Protein AF-A0A3N5Z6E7-F1 (afdb_monomer)

Nearest PDB structures (foldseek):
  6tep-assembly4_B  TM=9.388E-01  e=7.771E-04  Bifidobacterium longum subsp. infantis ATCC 15697 = JCM 1222 = DSM 20088
  6ter-assembly3_C  TM=9.336E-01  e=2.051E-03  Bifidobacterium longum subsp. infantis ATCC 15697 = JCM 1222 = DSM 20088
  6q90-assembly4_D  TM=8.477E-01  e=2.107E-02  Homo sapiens

Solvent-accessible surface area (backbone atoms only — not comparable to full-atom values): 7210 Å² total; per-residue (Å²): 134,84,77,73,85,65,78,49,61,38,80,78,68,77,44,75,60,78,43,75,51,73,46,65,41,69,48,68,80,46,42,83,90,22,59,90,71,76,42,72,65,46,70,45,77,43,93,56,64,54,75,49,74,41,62,91,68,98,62,64,61,44,78,48,72,44,94,89,53,73,90,62,75,46,75,49,47,70,93,63,83,72,93,63,69,83,72,46,58,68,79,49,43,54,62,45,52,57,49,52,49,54,58,56,61,65,68,74,77,124

Structure (mmCIF, N/CA/C/O backbone):
data_AF-A0A3N5Z6E7-F1
#
_entry.id   AF-A0A3N5Z6E7-F1
#
loop_
_atom_site.group_PDB
_atom_site.id
_atom_site.type_symbol
_atom_site.label_atom_id
_atom_site.label_alt_id
_atom_site.label_comp_id
_atom_site.label_asym_id
_atom_site.label_entity_id
_atom_site.label_seq_id
_atom_site.pdbx_PDB_ins_code
_atom_site.Cartn_x
_atom_site.Cartn_y
_atom_site.Cartn_z
_atom_site.occupancy
_atom_site.B_iso_or_equiv
_atom_site.auth_seq_id
_atom_site.auth_comp_id
_atom_site.auth_asym_id
_atom_site.auth_atom_id
_atom_site.pdbx_PDB_model_num
ATOM 1 N N . MET A 1 1 ? 9.827 19.440 8.898 1.00 33.69 1 MET A N 1
ATOM 2 C CA . MET A 1 1 ? 9.176 18.646 7.833 1.00 33.69 1 MET A CA 1
ATOM 3 C C . MET A 1 1 ? 10.242 18.132 6.874 1.00 33.69 1 MET A C 1
ATOM 5 O O . MET A 1 1 ? 10.633 18.848 5.963 1.00 33.69 1 MET A O 1
ATOM 9 N N . ALA A 1 2 ? 10.787 16.939 7.124 1.00 31.48 2 ALA A N 1
ATOM 10 C CA . ALA A 1 2 ? 11.827 16.368 6.272 1.00 31.48 2 ALA A CA 1
ATOM 11 C C . ALA A 1 2 ? 11.191 15.836 4.980 1.00 31.48 2 ALA A C 1
ATOM 13 O O . ALA A 1 2 ? 10.562 14.780 4.980 1.00 31.48 2 ALA A O 1
ATOM 14 N N . ARG A 1 3 ? 11.331 16.586 3.882 1.00 37.78 3 ARG A N 1
ATOM 15 C CA . ARG A 1 3 ? 11.089 16.081 2.526 1.00 37.78 3 ARG A CA 1
ATOM 16 C C . ARG A 1 3 ? 12.106 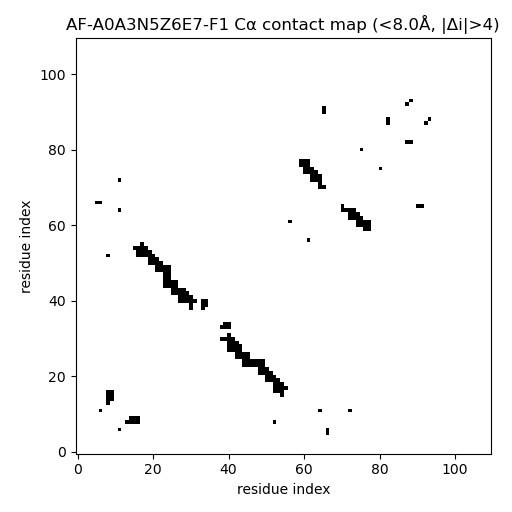14.968 2.265 1.00 37.78 3 ARG A C 1
ATOM 18 O O . ARG A 1 3 ? 13.235 15.248 1.876 1.00 37.78 3 ARG A O 1
ATOM 25 N N . HIS A 1 4 ? 11.730 13.711 2.497 1.00 45.41 4 HIS A N 1
ATOM 26 C CA . HIS A 1 4 ? 12.413 12.610 1.823 1.00 45.41 4 HIS A CA 1
ATOM 27 C C . HIS A 1 4 ? 12.263 12.877 0.325 1.00 45.41 4 HIS A C 1
ATOM 29 O O . HIS A 1 4 ? 11.141 13.045 -0.152 1.00 45.41 4 HIS A O 1
ATOM 35 N N . MET A 1 5 ? 13.376 12.990 -0.402 1.00 42.75 5 MET A N 1
ATOM 36 C CA . MET A 1 5 ? 13.370 13.025 -1.864 1.00 42.75 5 MET A CA 1
ATOM 37 C C . MET A 1 5 ? 12.848 11.672 -2.358 1.00 42.75 5 MET A C 1
ATOM 39 O O . MET A 1 5 ? 13.623 10.764 -2.656 1.00 42.75 5 MET A O 1
ATOM 43 N N . SER A 1 6 ? 11.525 11.506 -2.377 1.00 56.03 6 SER A N 1
ATOM 44 C CA . SER A 1 6 ? 10.867 10.356 -2.975 1.00 56.03 6 SER A CA 1
ATOM 45 C C . SER A 1 6 ? 11.233 10.364 -4.451 1.00 56.03 6 SER A C 1
ATOM 47 O O . SER A 1 6 ? 10.776 11.230 -5.197 1.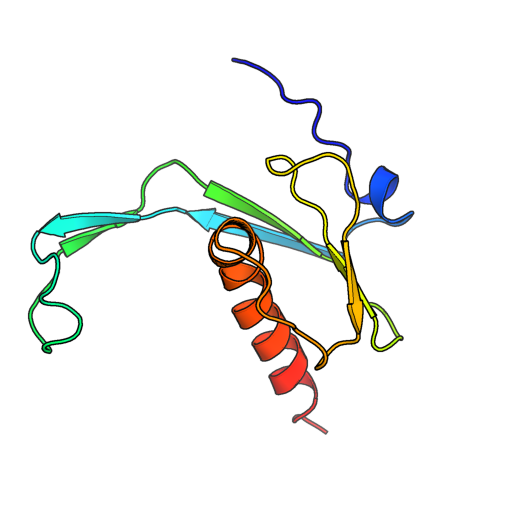00 56.03 6 SER A O 1
ATOM 49 N N . ARG A 1 7 ? 12.104 9.440 -4.868 1.00 69.50 7 ARG A N 1
ATOM 50 C CA . ARG A 1 7 ? 12.326 9.186 -6.293 1.00 69.50 7 ARG A CA 1
ATOM 51 C C . ARG A 1 7 ? 10.965 8.872 -6.899 1.00 69.50 7 ARG A C 1
ATOM 53 O O . ARG A 1 7 ? 10.260 8.004 -6.386 1.00 69.50 7 ARG A O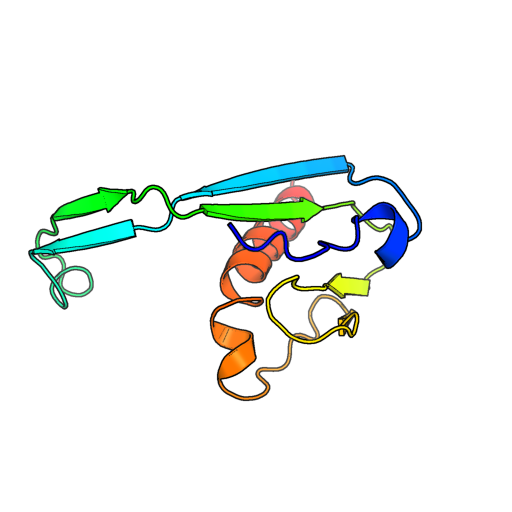 1
ATOM 60 N N . SER A 1 8 ? 10.591 9.616 -7.927 1.00 84.75 8 SER A N 1
ATOM 61 C CA . SER A 1 8 ? 9.310 9.441 -8.592 1.00 84.75 8 SER A CA 1
ATOM 62 C C . SER A 1 8 ? 9.263 8.085 -9.303 1.00 84.75 8 SER A C 1
ATOM 64 O O . SER A 1 8 ? 10.298 7.518 -9.676 1.00 84.75 8 SER A O 1
ATOM 66 N N . PHE A 1 9 ? 8.064 7.522 -9.456 1.00 89.88 9 PHE A N 1
ATOM 67 C CA . PHE A 1 9 ? 7.870 6.215 -10.085 1.00 89.88 9 PHE A CA 1
ATOM 68 C C . PHE A 1 9 ? 8.470 6.141 -11.497 1.00 89.88 9 PHE A C 1
ATOM 70 O O . PHE A 1 9 ? 9.079 5.131 -11.853 1.00 89.88 9 PHE A O 1
ATOM 77 N N . ASP A 1 10 ? 8.389 7.220 -12.27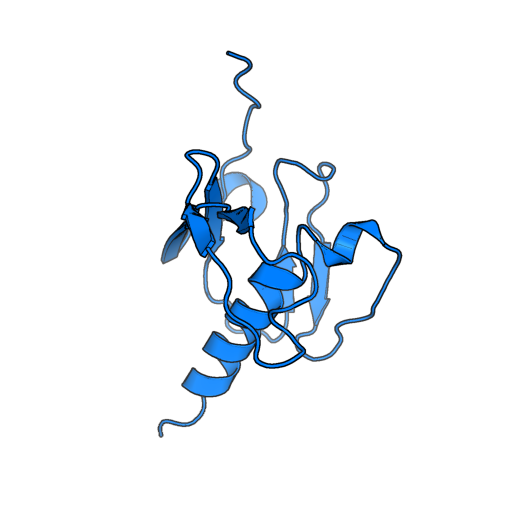8 1.00 90.62 10 ASP A N 1
ATOM 78 C CA . ASP A 1 10 ? 9.002 7.312 -13.605 1.00 90.62 10 ASP A CA 1
ATOM 79 C C . ASP A 1 10 ? 10.529 7.176 -13.557 1.00 90.62 10 ASP A C 1
ATOM 81 O O . ASP A 1 10 ? 11.092 6.434 -14.360 1.00 90.62 10 ASP A O 1
ATOM 85 N N . HIS A 1 11 ? 11.199 7.763 -12.564 1.00 89.56 11 HIS A N 1
ATOM 86 C CA . HIS A 1 11 ? 12.647 7.637 -12.405 1.00 89.56 11 HIS A CA 1
ATOM 87 C C . HIS A 1 11 ? 13.073 6.205 -12.033 1.00 89.56 11 HIS A C 1
ATOM 89 O O . HIS A 1 11 ? 14.165 5.757 -12.377 1.00 89.56 11 HIS A O 1
ATOM 95 N N . LEU A 1 12 ? 12.234 5.465 -11.303 1.00 89.81 12 LEU A N 1
ATOM 96 C CA . LEU A 1 12 ? 12.538 4.093 -10.874 1.00 89.81 12 LEU A CA 1
ATOM 97 C C . LEU A 1 12 ? 12.177 3.037 -11.931 1.00 89.81 12 LEU A C 1
ATOM 99 O O . LEU A 1 12 ? 12.851 2.007 -12.050 1.00 89.81 12 LEU A O 1
ATOM 103 N N . PHE A 1 13 ? 11.106 3.271 -12.691 1.00 91.38 13 PHE A N 1
ATOM 104 C CA . PHE A 1 13 ? 10.505 2.264 -13.569 1.00 91.38 13 PHE A CA 1
ATOM 105 C C . PHE A 1 13 ? 10.456 2.661 -15.048 1.00 91.38 13 PHE A C 1
ATOM 107 O O . PHE A 1 13 ? 10.047 1.834 -15.865 1.00 91.38 13 PHE A O 1
ATOM 114 N N . GLY A 1 14 ? 10.906 3.867 -15.402 1.00 92.50 14 GLY A N 1
ATOM 115 C CA . GLY A 1 14 ? 11.030 4.353 -16.780 1.00 92.50 14 GLY A CA 1
ATOM 116 C C . GLY A 1 14 ? 9.701 4.676 -17.465 1.00 92.50 14 GLY A C 1
ATOM 117 O O . GLY A 1 14 ? 9.649 4.752 -18.688 1.00 92.50 14 GLY A O 1
ATOM 118 N N . ARG A 1 15 ? 8.607 4.798 -16.706 1.00 91.81 15 ARG A N 1
ATOM 119 C CA . ARG A 1 15 ? 7.256 5.088 -17.215 1.00 91.81 15 ARG A CA 1
ATOM 120 C C . ARG A 1 15 ? 6.377 5.669 -16.116 1.00 91.81 15 ARG A C 1
ATOM 122 O O . ARG A 1 15 ? 6.640 5.409 -14.949 1.00 91.81 15 ARG A O 1
ATOM 129 N N . ALA A 1 16 ? 5.308 6.371 -16.479 1.00 92.94 16 ALA A N 1
ATOM 130 C CA . ALA A 1 16 ? 4.325 6.863 -15.515 1.00 92.94 16 ALA A CA 1
ATOM 131 C C . ALA A 1 16 ? 3.518 5.713 -14.866 1.00 92.94 16 ALA A C 1
ATOM 133 O O . ALA A 1 16 ? 3.308 4.670 -15.502 1.00 92.94 16 ALA A O 1
ATOM 134 N N . PRO A 1 17 ? 3.042 5.880 -13.618 1.00 94.25 17 PRO A N 1
ATOM 135 C CA . PRO A 1 17 ? 2.097 4.946 -13.023 1.00 94.25 17 PRO A CA 1
ATOM 136 C C . PRO A 1 17 ? 0.736 5.039 -13.729 1.00 94.25 17 PRO A C 1
ATOM 138 O O . PRO A 1 17 ? 0.305 6.116 -14.130 1.00 94.25 17 PRO A O 1
ATOM 141 N N . SER A 1 18 ? 0.038 3.911 -13.865 1.00 95.88 18 SER A N 1
ATOM 142 C CA . SER A 1 18 ? -1.346 3.877 -14.362 1.00 95.88 18 SER A CA 1
ATOM 143 C C . SER A 1 18 ? -2.378 4.006 -13.240 1.00 95.88 18 SER A C 1
ATOM 145 O O . SER A 1 18 ? -3.540 4.295 -13.505 1.00 95.88 18 SER A O 1
ATOM 147 N N . VAL A 1 19 ? -1.980 3.728 -11.995 1.00 93.81 19 VAL A N 1
ATOM 148 C CA . VAL A 1 19 ? -2.834 3.812 -10.807 1.00 93.81 19 VAL A CA 1
ATOM 149 C C . VAL A 1 19 ? -2.030 4.399 -9.655 1.00 93.81 19 VAL A C 1
ATOM 151 O O . VAL A 1 19 ? -0.940 3.915 -9.352 1.00 93.81 19 VAL A O 1
ATOM 154 N N . THR A 1 20 ? -2.618 5.375 -8.969 1.00 93.06 20 THR A N 1
ATOM 155 C CA . THR A 1 20 ? -2.142 5.871 -7.676 1.00 93.06 20 THR A CA 1
ATOM 156 C C . THR A 1 20 ? -3.236 5.643 -6.646 1.00 93.06 20 THR A C 1
ATOM 158 O O . THR A 1 20 ? -4.390 6.007 -6.866 1.00 93.06 20 THR A O 1
ATOM 161 N N . ALA A 1 21 ? -2.890 5.024 -5.522 1.00 91.50 21 ALA A N 1
ATOM 162 C CA . ALA A 1 21 ? -3.829 4.733 -4.447 1.00 91.50 21 ALA A CA 1
ATOM 163 C C . ALA A 1 21 ? -3.217 5.060 -3.083 1.00 91.50 21 ALA A C 1
ATOM 165 O O . ALA A 1 21 ? -1.997 5.101 -2.914 1.00 91.50 21 ALA A O 1
ATOM 166 N N . SER A 1 22 ? -4.073 5.286 -2.087 1.00 92.44 22 SER A N 1
ATOM 167 C CA . SER A 1 22 ? -3.635 5.457 -0.705 1.00 92.44 22 SER A CA 1
ATOM 168 C C . SER A 1 22 ? -4.602 4.810 0.274 1.00 92.44 22 SER A C 1
ATOM 170 O O . SER A 1 22 ? -5.816 4.853 0.076 1.00 92.44 22 SER A O 1
ATOM 172 N N . ALA A 1 23 ? -4.064 4.262 1.358 1.00 91.69 23 ALA A N 1
ATOM 173 C CA . ALA A 1 23 ? -4.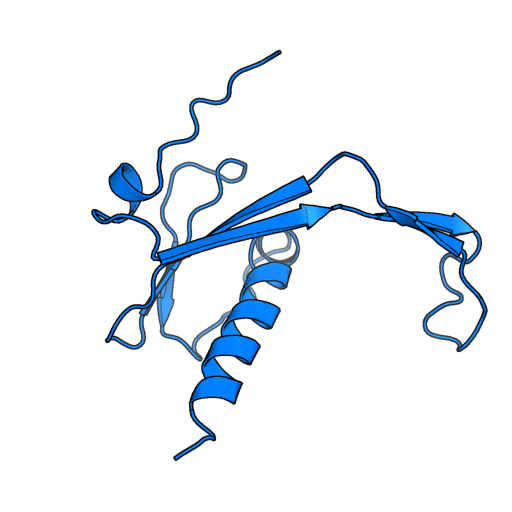841 3.712 2.461 1.00 91.69 23 ALA A CA 1
ATOM 174 C C . ALA A 1 23 ? -4.375 4.334 3.787 1.00 91.69 23 ALA A C 1
ATOM 176 O O . ALA A 1 23 ? -3.162 4.470 3.990 1.00 91.69 23 ALA A O 1
ATOM 177 N N . PRO A 1 24 ? -5.295 4.737 4.684 1.00 92.69 24 PRO A N 1
ATOM 178 C CA . PRO A 1 24 ? -4.917 5.165 6.022 1.00 92.69 24 PRO A CA 1
ATOM 179 C C . PRO A 1 24 ? -4.428 3.968 6.842 1.00 92.69 24 PRO A C 1
ATOM 181 O O . PRO A 1 24 ? -4.896 2.840 6.670 1.00 92.69 24 PRO A O 1
ATOM 184 N N . GLY A 1 25 ? -3.513 4.226 7.770 1.00 90.94 25 GLY A N 1
ATOM 185 C CA . GLY A 1 25 ? -3.281 3.318 8.883 1.00 90.94 25 GLY A CA 1
ATOM 186 C C . GLY A 1 25 ? -4.510 3.259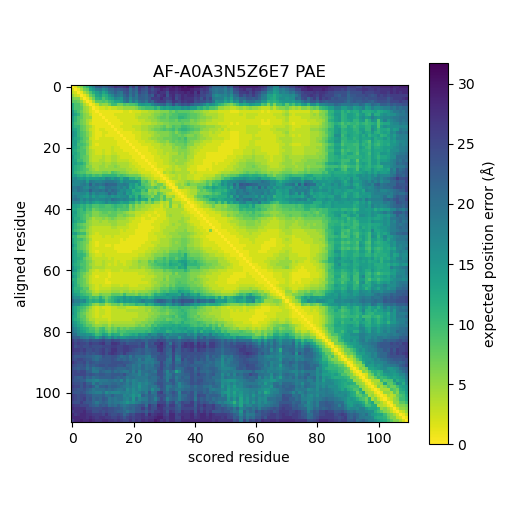 9.793 1.00 90.94 25 GLY A C 1
ATOM 187 O O . GLY A 1 25 ? -5.423 4.085 9.703 1.00 90.94 25 GLY A O 1
ATOM 188 N N . ARG A 1 26 ? -4.508 2.312 10.725 1.00 94.12 26 ARG A N 1
ATOM 189 C CA . ARG A 1 26 ? -5.493 2.249 11.806 1.00 94.12 26 ARG A CA 1
ATOM 190 C C . ARG A 1 26 ? -4.812 1.985 13.138 1.00 94.12 26 ARG A C 1
ATOM 192 O O . ARG A 1 26 ? -3.715 1.431 13.170 1.00 94.12 26 ARG A O 1
ATOM 199 N N . VAL A 1 27 ? -5.513 2.316 14.209 1.00 91.31 27 VAL A N 1
ATOM 200 C CA . VAL A 1 27 ? -5.229 1.845 15.567 1.00 91.31 27 VAL A CA 1
ATOM 201 C C . VAL A 1 27 ? -6.504 1.252 16.148 1.00 91.31 27 VAL A C 1
ATOM 203 O O . VAL A 1 27 ? -7.602 1.651 15.755 1.00 91.31 27 VAL A O 1
ATOM 206 N N . ASN A 1 28 ? -6.376 0.303 17.068 1.00 91.00 28 ASN A N 1
ATOM 207 C CA . ASN A 1 28 ? -7.496 -0.097 17.911 1.00 91.00 28 ASN A CA 1
ATOM 208 C C . ASN A 1 28 ? -7.470 0.730 19.188 1.00 91.00 28 ASN A C 1
ATOM 210 O O . ASN A 1 28 ? -6.421 0.878 19.810 1.00 91.00 28 ASN A O 1
ATOM 214 N N . LEU A 1 29 ? -8.626 1.254 19.583 1.00 87.88 29 LEU A N 1
ATOM 215 C CA . LEU A 1 29 ? -8.776 1.939 20.866 1.00 87.88 29 LEU A CA 1
ATOM 216 C C . LEU A 1 29 ? -9.037 0.931 21.997 1.00 87.88 29 LEU A C 1
ATOM 218 O O . LEU A 1 29 ? -8.562 1.120 23.111 1.00 87.88 29 LEU A O 1
ATOM 222 N N . ILE A 1 30 ? -9.771 -0.150 21.700 1.00 86.69 30 ILE A N 1
ATOM 223 C CA . ILE A 1 30 ? -10.025 -1.293 22.589 1.00 86.69 30 ILE A CA 1
ATOM 224 C C . ILE A 1 30 ? -10.275 -2.565 21.761 1.00 86.69 30 ILE A C 1
ATOM 226 O O . ILE A 1 30 ? -10.657 -2.483 20.588 1.00 86.69 30 ILE A O 1
ATOM 230 N N . GLY A 1 31 ? -10.083 -3.732 22.383 1.00 82.75 31 GLY A N 1
ATOM 231 C CA . GLY A 1 31 ? -10.304 -5.037 21.752 1.00 82.75 31 GLY A CA 1
ATOM 232 C C . GLY A 1 31 ? -9.072 -5.581 21.027 1.00 82.75 31 GLY A C 1
ATOM 233 O O . GLY A 1 31 ? -9.187 -6.214 19.982 1.00 82.75 31 GLY A O 1
ATOM 234 N N . GLU A 1 32 ? -7.871 -5.327 21.550 1.00 80.25 32 GLU A N 1
ATOM 235 C CA . GLU A 1 32 ? -6.705 -6.095 21.108 1.00 80.25 32 GLU A CA 1
ATOM 236 C C . GLU A 1 32 ? -6.889 -7.563 21.507 1.00 80.25 32 GLU A C 1
ATOM 238 O O . GLU A 1 32 ? -7.344 -7.860 22.611 1.00 80.25 32 GLU A O 1
ATOM 243 N N . HIS A 1 33 ? -6.544 -8.477 20.603 1.00 80.31 33 HIS A N 1
ATOM 244 C CA . HIS A 1 33 ? -6.650 -9.927 20.799 1.00 80.31 33 HIS A CA 1
ATOM 245 C C . HIS A 1 33 ? -8.071 -10.515 20.919 1.00 80.31 33 HIS A C 1
ATOM 247 O O . HIS A 1 33 ? -8.227 -11.702 21.224 1.00 80.31 33 HIS A O 1
ATOM 253 N N . THR A 1 34 ? -9.118 -9.729 20.652 1.00 75.25 34 THR A N 1
ATOM 254 C CA . THR A 1 34 ? -10.511 -10.214 20.627 1.00 75.25 34 THR A CA 1
ATOM 255 C C . THR A 1 34 ? -11.054 -10.411 19.214 1.00 75.25 34 THR A C 1
ATOM 257 O O . THR A 1 34 ? -11.971 -11.212 19.032 1.00 75.25 34 THR A O 1
ATOM 260 N N . ASP A 1 35 ? -10.471 -9.760 18.206 1.00 71.56 35 ASP A N 1
ATOM 261 C CA . ASP A 1 35 ? -10.915 -9.810 16.807 1.00 71.56 35 ASP A CA 1
ATOM 262 C C . ASP A 1 35 ? -10.883 -11.221 16.209 1.00 71.56 35 ASP A C 1
ATOM 264 O O . ASP A 1 35 ? -11.835 -11.636 15.550 1.00 71.56 35 ASP A O 1
ATOM 268 N N . TYR A 1 36 ? -9.832 -11.998 16.476 1.00 75.50 36 TYR A N 1
ATOM 269 C CA . TYR A 1 36 ? -9.744 -13.386 16.005 1.00 75.50 36 TYR A CA 1
ATOM 270 C C . TYR A 1 36 ? -10.592 -14.375 16.816 1.00 75.50 36 TYR A C 1
ATOM 272 O O . TYR A 1 36 ? -10.782 -15.509 16.384 1.00 75.50 36 TYR A O 1
ATOM 280 N N . ASN A 1 37 ? -11.123 -13.948 17.962 1.00 75.38 37 ASN A N 1
ATOM 281 C CA . ASN A 1 37 ? -11.986 -14.750 18.831 1.00 75.38 37 ASN A CA 1
ATOM 282 C C . ASN A 1 37 ? -13.477 -14.406 18.659 1.00 75.38 37 ASN A C 1
ATOM 284 O O . ASN A 1 37 ? -14.300 -14.823 19.470 1.00 75.38 37 ASN A O 1
ATOM 288 N N . GLY A 1 38 ? -13.834 -13.617 17.637 1.00 76.56 38 GLY A N 1
ATOM 289 C CA . GLY A 1 38 ? -15.214 -13.179 17.398 1.00 76.56 38 GLY A CA 1
ATOM 290 C C . GLY A 1 38 ? -15.726 -12.135 18.397 1.00 76.56 38 GLY A C 1
ATOM 291 O O . GLY A 1 38 ? -16.929 -11.901 18.475 1.00 76.56 38 GLY A O 1
ATOM 292 N N . GLY A 1 39 ? -14.834 -11.516 19.174 1.00 81.75 39 GLY A N 1
ATOM 293 C CA . GLY A 1 39 ? -15.173 -10.424 20.077 1.00 81.75 39 GLY A CA 1
ATOM 294 C C . GLY A 1 39 ? -15.278 -9.078 19.357 1.00 81.75 39 GLY A C 1
ATOM 295 O O . GLY A 1 39 ? -14.810 -8.900 18.232 1.00 81.75 39 GLY A O 1
ATOM 296 N N . TYR A 1 40 ? -15.886 -8.101 20.028 1.00 85.62 40 TYR A N 1
ATOM 297 C CA . TYR A 1 40 ? -15.979 -6.738 19.510 1.00 85.62 40 TYR A CA 1
ATOM 298 C C . TYR A 1 40 ? -14.623 -6.029 19.551 1.00 85.62 40 TYR A C 1
ATOM 300 O O . TYR A 1 40 ? -13.806 -6.257 20.447 1.00 85.62 40 TYR A O 1
ATOM 308 N N . VAL A 1 41 ? -14.427 -5.124 18.595 1.00 89.25 41 VAL A N 1
ATOM 309 C CA . VAL A 1 41 ? -13.264 -4.239 18.500 1.00 89.25 41 VAL A CA 1
ATOM 310 C C . VAL A 1 41 ? -13.703 -2.830 18.128 1.00 89.25 41 VAL A C 1
ATOM 312 O O . VAL A 1 41 ? -14.708 -2.656 17.437 1.00 89.25 41 VAL A O 1
ATOM 315 N N . LEU A 1 42 ? -12.931 -1.827 18.552 1.00 90.50 42 LEU A N 1
ATOM 316 C CA . LEU A 1 42 ? -13.163 -0.425 18.192 1.00 90.50 42 LEU A CA 1
ATOM 317 C C . LEU A 1 42 ? -11.937 0.166 17.473 1.00 90.50 42 LEU A C 1
ATOM 319 O O . LEU A 1 42 ? -11.104 0.829 18.104 1.00 90.50 42 LEU A O 1
ATOM 323 N N . PRO A 1 43 ? -11.784 -0.088 16.161 1.00 90.50 43 PRO A N 1
ATOM 324 C CA . PRO A 1 43 ? -10.731 0.514 15.360 1.00 90.50 43 PRO A CA 1
ATOM 325 C C . PRO A 1 43 ? -11.081 1.947 14.949 1.00 90.50 43 PRO A C 1
ATOM 327 O O . PRO A 1 43 ? -12.244 2.290 14.744 1.00 90.50 43 PRO A O 1
ATOM 330 N N . THR A 1 44 ? -10.055 2.765 14.729 1.00 93.62 44 THR A N 1
ATOM 331 C CA . THR A 1 44 ? -10.189 4.062 14.059 1.00 93.62 44 THR A CA 1
ATOM 332 C C . THR A 1 44 ? -9.044 4.297 13.079 1.00 93.62 44 THR A C 1
ATOM 334 O O . THR A 1 44 ? -7.922 3.817 13.276 1.00 93.62 44 THR A O 1
ATOM 337 N N . ALA A 1 45 ? -9.332 5.014 11.993 1.00 94.94 45 ALA A N 1
ATOM 338 C CA . ALA A 1 45 ? -8.329 5.413 11.015 1.00 94.94 45 ALA A CA 1
ATOM 339 C C . ALA A 1 45 ? -7.451 6.536 11.583 1.00 94.94 45 ALA A C 1
ATOM 341 O O . ALA A 1 45 ? -7.942 7.438 12.259 1.00 94.94 45 ALA A O 1
ATOM 342 N N . ILE A 1 46 ? -6.157 6.503 11.267 1.00 94.56 46 ILE A N 1
ATOM 343 C CA . ILE A 1 46 ? -5.209 7.559 11.648 1.00 94.56 46 ILE A CA 1
ATOM 344 C C . ILE A 1 46 ? -4.780 8.383 10.422 1.00 94.56 46 ILE A C 1
ATOM 346 O O . ILE A 1 46 ? -4.881 7.895 9.291 1.00 94.56 46 ILE A O 1
ATOM 350 N N . PRO A 1 47 ? -4.278 9.621 10.607 1.00 95.12 47 PRO A N 1
ATOM 351 C CA . PRO A 1 47 ? -3.854 10.473 9.492 1.00 95.12 47 PRO A CA 1
ATOM 352 C C . PRO A 1 47 ? -2.684 9.918 8.669 1.00 95.12 47 PRO A C 1
ATOM 354 O O . PRO A 1 47 ? -2.524 10.292 7.509 1.00 95.12 47 PRO A O 1
ATOM 357 N N . GLN A 1 48 ? -1.850 9.047 9.243 1.00 90.94 48 GLN A N 1
ATOM 358 C CA . GLN A 1 48 ? -0.727 8.405 8.563 1.00 90.94 48 GLN A CA 1
ATOM 359 C C . GLN A 1 48 ? -1.245 7.489 7.452 1.00 90.94 48 GLN A C 1
ATOM 361 O O . GLN A 1 48 ? -2.125 6.660 7.679 1.00 90.94 48 GLN A O 1
ATOM 366 N N . ARG A 1 49 ? -0.678 7.608 6.248 1.00 91.94 49 ARG A N 1
ATOM 367 C CA . ARG A 1 49 ? -1.125 6.857 5.068 1.00 91.94 49 ARG A CA 1
ATOM 368 C C . ARG A 1 49 ? 0.021 6.118 4.403 1.00 91.94 49 ARG A C 1
ATOM 370 O O . ARG A 1 49 ? 1.141 6.621 4.334 1.00 91.94 49 ARG A O 1
ATOM 377 N N . THR A 1 50 ? -0.299 4.974 3.815 1.00 90.56 50 THR A N 1
ATOM 378 C CA . THR A 1 50 ? 0.549 4.317 2.820 1.00 90.56 50 THR A CA 1
ATOM 379 C C . THR A 1 50 ? 0.060 4.716 1.435 1.00 90.56 50 THR A C 1
ATOM 381 O O . THR A 1 50 ? -1.125 4.574 1.134 1.00 90.56 50 THR A O 1
ATOM 384 N N . HIS A 1 51 ? 0.970 5.215 0.604 1.00 91.06 51 HIS A N 1
ATOM 385 C CA . HIS A 1 51 ? 0.715 5.546 -0.796 1.00 91.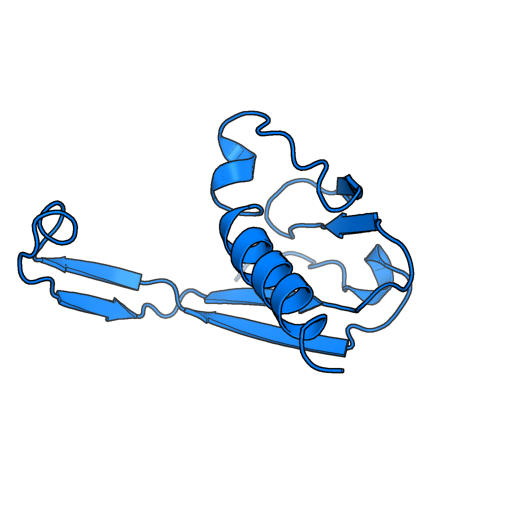06 51 HIS A CA 1
ATOM 386 C C . HIS A 1 51 ? 1.382 4.503 -1.687 1.00 91.06 51 HIS A C 1
ATOM 388 O O . HIS A 1 51 ? 2.478 4.035 -1.373 1.00 91.06 51 HIS A O 1
ATOM 394 N N . VAL A 1 52 ? 0.722 4.147 -2.784 1.00 92.75 52 VAL A N 1
ATOM 395 C CA . VAL A 1 52 ? 1.256 3.233 -3.794 1.00 92.75 52 VAL A CA 1
ATOM 396 C C . VAL A 1 52 ? 1.019 3.799 -5.186 1.00 92.75 52 VAL A C 1
ATOM 398 O O . VAL A 1 52 ? -0.060 4.309 -5.489 1.00 92.75 52 VAL A O 1
ATOM 401 N N . GLU A 1 53 ? 2.034 3.672 -6.030 1.00 93.88 53 GLU A N 1
ATOM 402 C CA . GLU A 1 53 ? 2.001 3.992 -7.454 1.00 93.88 53 GLU A CA 1
ATOM 403 C C . GLU A 1 53 ? 2.281 2.697 -8.220 1.00 93.88 53 GLU A C 1
ATOM 405 O O . GLU A 1 53 ? 3.220 1.964 -7.900 1.00 93.88 53 GLU A O 1
ATOM 410 N N . LEU A 1 54 ? 1.421 2.364 -9.181 1.00 94.00 54 LEU A N 1
ATOM 411 C CA . LEU A 1 54 ? 1.390 1.059 -9.836 1.00 94.00 54 LEU A CA 1
ATOM 412 C C . LEU A 1 54 ? 1.239 1.220 -11.348 1.00 94.00 54 LEU A C 1
ATOM 414 O O . LEU A 1 54 ? 0.461 2.044 -11.824 1.00 94.00 54 LEU A O 1
ATOM 418 N N . ALA A 1 55 ? 1.914 0.360 -12.109 1.00 94.62 55 ALA A N 1
ATOM 419 C CA . ALA A 1 55 ? 1.655 0.178 -13.534 1.00 94.62 55 ALA A CA 1
ATOM 420 C C . ALA A 1 55 ? 1.696 -1.306 -13.905 1.00 94.62 55 ALA A C 1
ATOM 422 O O . ALA A 1 55 ? 2.606 -2.026 -13.486 1.00 94.62 55 ALA A O 1
ATOM 423 N N . ARG A 1 56 ? 0.741 -1.755 -14.731 1.00 93.62 56 ARG A N 1
ATOM 424 C CA . ARG A 1 56 ? 0.698 -3.139 -15.235 1.00 93.62 56 ARG A CA 1
ATOM 425 C C . ARG A 1 56 ? 1.905 -3.432 -16.122 1.00 93.62 56 ARG A C 1
ATOM 427 O O . ARG A 1 56 ? 2.345 -2.563 -16.872 1.00 93.62 56 ARG A O 1
ATOM 434 N N . ARG A 1 57 ? 2.469 -4.631 -16.025 1.00 90.31 57 A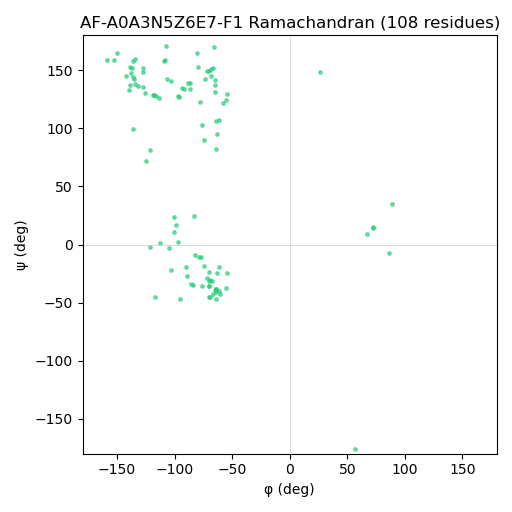RG A N 1
ATOM 435 C CA . ARG A 1 57 ? 3.450 -5.156 -16.985 1.00 90.31 57 ARG A CA 1
ATOM 436 C C . ARG A 1 57 ? 2.798 -6.273 -17.794 1.00 90.31 57 ARG A C 1
ATOM 438 O O . ARG A 1 57 ? 1.819 -6.861 -17.334 1.00 90.31 57 ARG A O 1
ATOM 445 N N . ASP A 1 58 ? 3.354 -6.536 -18.969 1.00 92.62 58 ASP A N 1
ATOM 446 C CA . ASP A 1 58 ? 2.890 -7.595 -19.873 1.00 92.62 58 ASP A CA 1
ATOM 447 C C . ASP A 1 58 ? 3.707 -8.894 -19.724 1.00 92.62 58 ASP A C 1
ATOM 449 O O . ASP A 1 58 ? 3.462 -9.869 -20.427 1.00 92.62 58 ASP A O 1
ATOM 453 N N . ASP A 1 59 ? 4.663 -8.915 -18.790 1.00 92.38 59 ASP A N 1
ATOM 454 C CA . ASP A 1 59 ? 5.453 -10.080 -18.393 1.00 92.38 59 ASP A CA 1
ATOM 455 C C . ASP A 1 59 ? 5.042 -10.593 -16.998 1.00 92.38 59 ASP A C 1
ATOM 457 O O . ASP A 1 59 ? 4.304 -9.945 -16.256 1.00 92.38 59 ASP A O 1
ATOM 461 N N . ASP A 1 60 ? 5.554 -11.764 -16.611 1.00 92.81 60 ASP A N 1
ATOM 462 C CA . ASP A 1 60 ? 5.326 -12.348 -15.279 1.00 92.81 60 ASP A CA 1
ATOM 463 C C . ASP A 1 60 ? 6.291 -1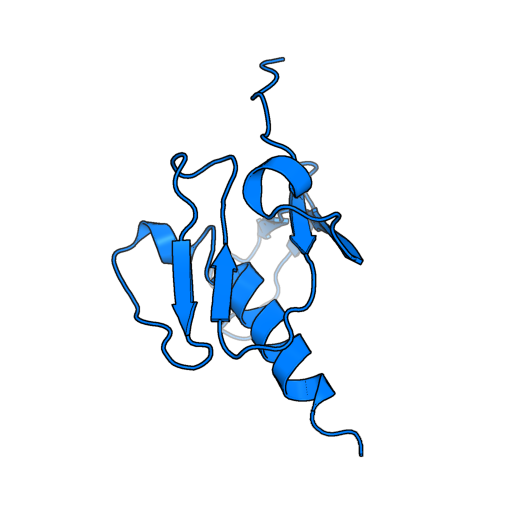1.786 -14.216 1.00 92.81 60 ASP A C 1
ATOM 465 O O . ASP A 1 60 ? 6.607 -12.464 -13.237 1.00 92.81 60 ASP A O 1
ATOM 469 N N . ARG A 1 61 ? 6.839 -10.581 -14.405 1.00 91.81 61 ARG A N 1
ATOM 470 C CA . ARG A 1 61 ? 7.802 -9.988 -13.467 1.00 91.81 61 ARG A CA 1
ATOM 471 C C . ARG A 1 61 ? 7.139 -8.918 -12.618 1.00 91.81 61 ARG A C 1
ATOM 473 O O . ARG A 1 61 ? 6.376 -8.086 -13.100 1.00 91.81 61 ARG A O 1
ATOM 480 N N . VAL A 1 62 ? 7.504 -8.890 -11.344 1.00 91.69 62 VAL A N 1
ATOM 481 C CA . VAL A 1 62 ? 7.131 -7.833 -10.410 1.00 91.69 62 VAL A CA 1
ATOM 482 C C . VAL A 1 62 ? 8.392 -7.086 -10.016 1.00 91.69 62 VAL A C 1
ATOM 484 O O . VAL A 1 62 ? 9.361 -7.687 -9.559 1.00 91.69 62 VAL A O 1
ATOM 487 N N . ARG A 1 63 ? 8.366 -5.762 -10.186 1.00 92.00 63 ARG A N 1
ATOM 488 C CA . ARG A 1 63 ? 9.400 -4.844 -9.705 1.00 92.00 63 ARG A CA 1
ATOM 489 C C . ARG A 1 63 ? 8.780 -3.925 -8.660 1.00 92.00 63 ARG A C 1
ATOM 491 O O . ARG A 1 63 ? 7.745 -3.320 -8.928 1.00 92.00 63 ARG A O 1
ATOM 498 N N . ALA A 1 64 ? 9.396 -3.828 -7.490 1.00 91.06 64 ALA A N 1
ATOM 499 C CA . ALA A 1 64 ? 8.887 -3.053 -6.367 1.00 91.06 64 ALA A CA 1
ATOM 500 C C . ALA A 1 64 ? 10.010 -2.250 -5.708 1.00 91.06 64 ALA A C 1
ATOM 502 O O . ALA A 1 64 ? 11.142 -2.712 -5.592 1.00 91.06 64 ALA A O 1
ATOM 503 N N . ALA A 1 65 ? 9.685 -1.049 -5.250 1.00 89.69 65 ALA A N 1
ATOM 504 C CA . ALA A 1 65 ? 10.567 -0.212 -4.451 1.00 89.69 65 ALA A CA 1
ATOM 505 C C . ALA A 1 65 ? 9.745 0.434 -3.335 1.00 89.69 65 ALA A C 1
ATOM 507 O O . ALA A 1 65 ? 8.541 0.641 -3.486 1.00 89.69 65 ALA A O 1
ATOM 508 N N . SER A 1 66 ? 10.391 0.751 -2.218 1.00 87.06 66 SER A N 1
ATOM 509 C CA . SER A 1 66 ? 9.771 1.463 -1.105 1.00 87.06 66 SER A CA 1
ATOM 510 C C . SER A 1 66 ? 10.608 2.686 -0.783 1.00 87.06 66 SER A C 1
ATOM 512 O O . SER A 1 66 ? 11.811 2.569 -0.579 1.00 87.06 66 SER A O 1
ATOM 514 N N . ALA A 1 67 ? 9.968 3.849 -0.672 1.00 84.19 67 ALA A N 1
ATOM 515 C CA . ALA A 1 67 ? 10.644 5.069 -0.233 1.00 84.19 67 ALA A CA 1
ATOM 516 C C . ALA A 1 67 ? 11.225 4.950 1.191 1.00 84.19 67 ALA A C 1
ATOM 518 O O . ALA A 1 67 ? 12.114 5.714 1.553 1.00 84.19 67 ALA A O 1
ATOM 519 N N . ASN A 1 68 ? 10.734 3.985 1.977 1.00 80.38 68 ASN A N 1
ATOM 520 C CA . ASN A 1 68 ? 11.100 3.786 3.378 1.00 80.38 68 ASN A CA 1
ATOM 521 C C . ASN A 1 68 ? 12.040 2.588 3.598 1.00 80.38 68 ASN A C 1
ATOM 523 O O . ASN A 1 68 ? 12.412 2.320 4.738 1.00 80.38 68 ASN A O 1
ATOM 527 N N . VAL A 1 69 ? 12.388 1.824 2.553 1.00 74.62 69 VAL A N 1
ATOM 528 C CA . VAL A 1 69 ? 13.234 0.623 2.680 1.00 74.62 69 VAL A CA 1
ATOM 529 C C . VAL A 1 69 ? 14.273 0.599 1.570 1.00 74.62 69 VAL A C 1
ATOM 531 O O . VAL A 1 69 ? 13.992 0.151 0.460 1.00 74.62 69 VAL A O 1
ATOM 534 N N . GLY A 1 70 ? 15.492 1.027 1.910 1.00 68.69 70 GLY A N 1
ATOM 535 C CA . GLY A 1 70 ? 16.634 1.017 0.998 1.00 68.69 70 GLY A CA 1
ATOM 536 C C . GLY A 1 70 ? 16.392 1.801 -0.297 1.00 68.69 70 GLY A C 1
ATOM 537 O O . GLY A 1 70 ? 15.371 2.452 -0.490 1.00 68.69 70 GLY A O 1
ATOM 538 N N . SER A 1 71 ? 17.368 1.765 -1.199 1.00 63.62 71 SER A N 1
ATOM 539 C CA . SER A 1 71 ? 17.301 2.464 -2.492 1.00 63.62 71 SER A CA 1
ATOM 540 C C . SER A 1 71 ? 17.222 1.517 -3.694 1.00 63.62 71 SER A C 1
ATOM 542 O O . SER A 1 71 ? 17.179 1.983 -4.835 1.00 63.62 71 SER A O 1
ATOM 544 N N . ALA A 1 72 ? 17.203 0.204 -3.451 1.00 77.50 72 ALA A N 1
ATOM 545 C CA . ALA A 1 72 ? 17.200 -0.820 -4.485 1.00 77.50 72 ALA A CA 1
ATOM 546 C C . ALA A 1 72 ? 15.774 -1.169 -4.936 1.00 77.50 72 ALA A C 1
ATOM 548 O O . ALA A 1 72 ? 14.862 -1.316 -4.122 1.00 77.50 72 ALA A O 1
ATOM 549 N N . VAL A 1 73 ? 15.599 -1.340 -6.249 1.00 87.38 73 VAL A N 1
ATOM 550 C CA . VAL A 1 73 ? 14.400 -1.964 -6.817 1.00 87.38 73 VAL A CA 1
ATOM 551 C C . VAL A 1 73 ? 14.530 -3.473 -6.634 1.00 87.38 73 VAL A C 1
ATOM 553 O O . VAL A 1 73 ? 15.490 -4.077 -7.105 1.00 87.38 73 VAL A O 1
ATOM 556 N N . PHE A 1 74 ? 13.556 -4.076 -5.963 1.00 87.19 74 PHE A N 1
ATOM 557 C CA . PHE A 1 74 ? 13.439 -5.520 -5.823 1.00 87.19 74 PHE A CA 1
ATOM 558 C C . PHE A 1 74 ? 12.683 -6.093 -7.014 1.00 87.19 74 PHE A C 1
ATOM 560 O O . PHE A 1 74 ? 11.684 -5.520 -7.449 1.00 87.19 74 PHE A O 1
ATOM 567 N N . GLU A 1 75 ? 13.136 -7.236 -7.516 1.00 88.88 75 GLU A N 1
ATOM 568 C CA . GLU A 1 75 ? 12.523 -7.917 -8.651 1.00 88.88 75 GLU A CA 1
ATOM 569 C C . GLU A 1 75 ? 12.317 -9.399 -8.348 1.00 88.88 75 GLU A C 1
ATOM 571 O O . GLU A 1 75 ? 13.196 -10.057 -7.790 1.00 88.88 75 GLU A O 1
ATOM 576 N N . TYR A 1 76 ? 11.148 -9.920 -8.711 1.00 85.69 76 TYR A N 1
ATOM 577 C CA . TYR A 1 76 ? 10.827 -11.339 -8.607 1.00 85.69 76 TYR A CA 1
ATOM 578 C C . TYR A 1 76 ? 9.820 -11.755 -9.690 1.00 85.69 76 TYR A C 1
ATOM 580 O O . TYR A 1 76 ? 9.189 -10.910 -10.329 1.00 85.69 76 TYR A O 1
ATOM 588 N N . ARG A 1 77 ? 9.669 -13.065 -9.918 1.00 89.50 77 ARG A N 1
ATOM 589 C CA . ARG A 1 77 ? 8.646 -13.613 -10.823 1.00 89.50 77 ARG A CA 1
ATOM 590 C C . ARG A 1 77 ? 7.334 -13.821 -10.068 1.00 89.50 77 ARG A C 1
ATOM 592 O O . ARG A 1 77 ? 7.358 -14.400 -8.987 1.00 89.50 77 ARG A O 1
ATOM 599 N N . LEU A 1 78 ? 6.208 -13.402 -10.637 1.00 85.94 78 LEU A N 1
ATOM 600 C CA . LEU A 1 78 ? 4.874 -13.623 -10.077 1.00 85.94 78 LEU A CA 1
ATOM 601 C C . LEU A 1 78 ? 4.643 -15.123 -9.809 1.00 85.94 78 LEU A C 1
ATOM 603 O O . LEU A 1 78 ? 4.894 -15.948 -10.689 1.00 85.94 78 LEU A O 1
ATOM 607 N N . GLY A 1 79 ? 4.205 -15.474 -8.596 1.00 84.94 79 GLY A N 1
ATOM 608 C CA . GLY A 1 79 ? 4.080 -16.865 -8.134 1.00 84.94 79 GLY A CA 1
ATOM 609 C C . GLY A 1 79 ? 5.362 -17.463 -7.531 1.00 84.94 79 GLY A C 1
ATOM 610 O O . GLY A 1 79 ? 5.336 -18.573 -7.005 1.00 84.94 79 GLY A O 1
ATOM 611 N N . GLY A 1 80 ? 6.489 -16.750 -7.609 1.00 83.06 80 GLY A N 1
ATOM 612 C CA . GLY A 1 80 ? 7.774 -17.113 -7.006 1.00 83.06 80 GLY A CA 1
ATOM 613 C C . GLY A 1 80 ? 8.072 -16.371 -5.700 1.00 83.06 80 GLY A C 1
ATOM 614 O O . GLY A 1 80 ? 9.241 -16.187 -5.357 1.00 83.06 80 GLY A O 1
ATOM 615 N N . GLU A 1 81 ? 7.051 -15.879 -4.995 1.00 79.94 81 GLU A N 1
ATOM 616 C CA . GLU A 1 81 ? 7.203 -15.098 -3.769 1.00 79.94 81 GLU A CA 1
ATOM 617 C C . GLU A 1 81 ? 7.849 -15.938 -2.653 1.00 79.94 81 GLU A C 1
ATOM 619 O O . GLU A 1 81 ? 7.208 -16.787 -2.034 1.00 79.94 81 GLU A O 1
ATOM 624 N N . GLN A 1 82 ? 9.122 -15.681 -2.341 1.00 68.62 82 GLN A N 1
ATOM 625 C CA . GLN A 1 82 ? 9.789 -16.313 -1.202 1.00 68.62 82 GLN A CA 1
ATOM 626 C C . GLN A 1 82 ? 9.699 -15.447 0.056 1.00 68.62 82 GLN A C 1
ATOM 628 O O . GLN A 1 82 ? 9.955 -14.240 0.037 1.00 68.62 82 GLN A O 1
ATOM 633 N N . ARG A 1 83 ? 9.367 -16.076 1.187 1.00 57.34 83 ARG A N 1
ATOM 634 C CA . ARG A 1 83 ? 9.389 -15.442 2.508 1.00 57.34 83 ARG A CA 1
ATOM 635 C C . ARG A 1 83 ? 10.848 -15.297 2.957 1.00 57.34 83 ARG A C 1
ATOM 637 O O . ARG A 1 83 ? 11.390 -16.201 3.575 1.00 57.34 83 ARG A O 1
ATOM 644 N N . ARG A 1 84 ? 11.495 -14.180 2.622 1.00 51.31 84 ARG A N 1
ATOM 645 C CA . ARG A 1 84 ? 12.798 -13.801 3.197 1.00 51.31 84 ARG A CA 1
ATOM 646 C C . ARG A 1 84 ? 12.573 -12.821 4.353 1.00 51.31 84 ARG A C 1
ATOM 648 O O . ARG A 1 84 ? 11.842 -11.868 4.125 1.00 51.31 84 ARG A O 1
ATOM 655 N N . GLU A 1 85 ? 13.159 -13.121 5.523 1.00 43.91 85 GLU A N 1
ATOM 656 C CA . GLU A 1 85 ? 13.419 -12.334 6.763 1.00 43.91 85 GLU A CA 1
ATOM 657 C C . GLU A 1 85 ? 12.498 -11.122 7.138 1.00 43.91 85 GLU A C 1
ATOM 659 O O . GLU A 1 85 ? 11.999 -10.398 6.278 1.00 43.91 85 GLU A O 1
ATOM 664 N N . PRO A 1 86 ? 12.275 -10.818 8.439 1.00 39.75 86 PRO A N 1
ATOM 665 C CA . PRO A 1 86 ? 11.057 -10.174 8.974 1.00 39.75 86 PRO A CA 1
ATOM 666 C C . PRO A 1 86 ? 10.618 -8.830 8.360 1.00 39.75 86 PRO A C 1
ATOM 668 O O . PRO A 1 86 ? 9.438 -8.477 8.422 1.00 39.75 86 PRO A O 1
ATOM 671 N N . LEU A 1 87 ? 11.539 -8.065 7.772 1.00 42.34 87 LEU A N 1
ATOM 672 C CA . LEU A 1 87 ? 11.310 -6.696 7.297 1.00 42.34 87 LEU A CA 1
ATOM 673 C C . LEU A 1 87 ? 10.434 -6.618 6.032 1.00 42.34 87 LEU A C 1
ATOM 675 O O . LEU A 1 87 ? 9.687 -5.652 5.860 1.00 42.34 87 LEU A O 1
ATOM 679 N N . LEU A 1 88 ? 10.446 -7.646 5.172 1.00 41.31 88 LEU A N 1
ATOM 680 C CA . LEU A 1 88 ? 9.611 -7.682 3.957 1.00 41.31 88 LEU A CA 1
ATOM 681 C C . LEU A 1 88 ? 8.127 -7.955 4.255 1.00 41.31 88 LEU A C 1
ATOM 683 O O . LEU A 1 88 ? 7.256 -7.640 3.435 1.00 41.31 88 LEU A O 1
ATOM 687 N N . HIS A 1 89 ? 7.824 -8.490 5.441 1.00 44.28 89 HIS A N 1
ATOM 688 C CA . HIS A 1 89 ? 6.479 -8.929 5.807 1.00 44.28 89 HIS A CA 1
ATOM 689 C C . HIS A 1 89 ? 5.502 -7.755 6.006 1.00 44.28 89 HIS A C 1
ATOM 691 O O . HIS A 1 89 ? 4.313 -7.888 5.716 1.00 44.28 89 HIS A O 1
ATOM 697 N N . HIS A 1 90 ? 5.986 -6.591 6.461 1.00 39.28 90 HIS A N 1
ATOM 698 C CA . HIS A 1 90 ? 5.120 -5.455 6.808 1.00 39.28 90 HIS A CA 1
ATOM 699 C C . HIS A 1 90 ? 4.951 -4.419 5.691 1.00 39.28 90 HIS A C 1
ATOM 701 O O . HIS A 1 90 ? 3.823 -4.017 5.412 1.00 39.28 90 HIS A O 1
ATOM 707 N N . ALA A 1 91 ? 6.035 -3.993 5.036 1.00 37.97 91 ALA A N 1
ATOM 708 C CA . ALA A 1 91 ? 5.979 -2.866 4.098 1.00 37.97 91 ALA A CA 1
ATOM 709 C C . ALA A 1 91 ? 5.647 -3.269 2.653 1.00 37.97 91 ALA A C 1
ATOM 711 O O . ALA A 1 91 ? 5.106 -2.467 1.897 1.00 37.97 91 ALA A O 1
ATOM 712 N N . VAL A 1 92 ? 5.978 -4.503 2.264 1.00 41.16 92 VAL A N 1
ATOM 713 C CA . VAL A 1 92 ? 5.961 -4.929 0.858 1.00 41.16 92 VAL A CA 1
ATOM 714 C C . VAL A 1 92 ? 4.940 -6.046 0.646 1.00 41.16 92 VAL A C 1
ATOM 716 O O . VAL A 1 92 ? 4.112 -5.952 -0.252 1.00 41.16 92 VAL A O 1
ATOM 719 N N . GLN A 1 93 ? 4.883 -7.055 1.518 1.00 35.84 93 GLN A N 1
ATOM 720 C CA . GLN A 1 93 ? 4.000 -8.208 1.296 1.00 35.84 93 GLN A CA 1
ATOM 721 C C . GLN A 1 93 ? 2.514 -7.956 1.578 1.00 35.84 93 GLN A C 1
ATOM 723 O O . GLN A 1 93 ? 1.678 -8.487 0.851 1.00 35.84 93 GLN A O 1
ATOM 728 N N . ARG A 1 94 ? 2.141 -7.144 2.577 1.00 37.81 94 ARG A N 1
ATOM 729 C CA . ARG A 1 94 ? 0.718 -6.833 2.822 1.00 37.81 94 ARG A CA 1
ATOM 730 C C . ARG A 1 94 ? 0.046 -6.071 1.666 1.00 37.81 94 ARG A C 1
ATOM 732 O O . ARG A 1 94 ? -1.014 -6.524 1.243 1.00 37.81 94 ARG A O 1
ATOM 739 N N . PRO A 1 95 ? 0.632 -4.998 1.094 1.00 38.62 95 PRO A N 1
ATOM 740 C CA . PRO A 1 95 ? 0.062 -4.374 -0.101 1.00 38.62 95 PRO A CA 1
ATOM 741 C C . PRO A 1 95 ? 0.196 -5.260 -1.350 1.00 38.62 95 PRO A C 1
ATOM 743 O O . PRO A 1 95 ? -0.731 -5.302 -2.161 1.00 38.62 95 PRO A O 1
ATOM 746 N N . LEU A 1 96 ? 1.292 -6.016 -1.506 1.00 41.41 96 LEU A N 1
ATOM 747 C CA . LEU A 1 96 ? 1.460 -6.905 -2.660 1.00 41.41 96 LEU A CA 1
ATOM 748 C C . LEU A 1 96 ? 0.511 -8.104 -2.648 1.00 41.41 96 LEU A C 1
ATOM 750 O O . LEU A 1 96 ? 0.117 -8.523 -3.726 1.00 41.41 96 LEU A O 1
ATOM 754 N N . ARG A 1 97 ? 0.087 -8.635 -1.492 1.00 33.22 97 ARG A N 1
ATOM 755 C CA . ARG A 1 97 ? -0.892 -9.737 -1.452 1.00 33.22 97 ARG A CA 1
ATOM 756 C C . ARG A 1 97 ? -2.262 -9.275 -1.956 1.00 33.22 97 ARG A C 1
ATOM 758 O O . ARG A 1 97 ? -2.848 -9.948 -2.794 1.00 33.22 97 ARG A O 1
ATOM 765 N N . THR A 1 98 ? -2.708 -8.083 -1.552 1.00 39.25 98 THR A N 1
ATOM 766 C CA . THR A 1 98 ? -3.925 -7.447 -2.091 1.00 39.25 98 THR A CA 1
ATOM 767 C C . THR A 1 98 ? -3.783 -7.131 -3.583 1.00 39.25 98 THR A C 1
ATOM 769 O O . THR A 1 98 ? -4.718 -7.315 -4.357 1.00 39.25 98 THR A O 1
ATOM 772 N N . THR A 1 99 ? -2.593 -6.701 -4.011 1.00 40.47 99 THR A N 1
ATOM 773 C CA . THR A 1 99 ? -2.310 -6.385 -5.419 1.00 40.47 99 THR A CA 1
ATOM 774 C C . THR A 1 99 ? -2.279 -7.657 -6.280 1.00 40.47 99 THR A C 1
ATOM 776 O O . THR A 1 99 ? -2.917 -7.703 -7.326 1.00 40.47 99 THR A O 1
ATOM 779 N N . ALA A 1 100 ? -1.620 -8.726 -5.827 1.00 36.41 100 ALA A N 1
ATOM 780 C CA . ALA A 1 100 ? -1.578 -10.026 -6.493 1.00 36.41 100 ALA A CA 1
ATOM 781 C C . ALA A 1 100 ? -2.966 -10.687 -6.554 1.00 36.41 100 ALA A C 1
ATOM 783 O O . ALA A 1 100 ? -3.323 -11.242 -7.590 1.00 36.41 100 ALA A O 1
ATOM 784 N N . GLU A 1 101 ? -3.793 -10.569 -5.507 1.00 31.83 101 GLU A N 1
ATOM 785 C CA . GLU A 1 101 ? -5.197 -11.001 -5.555 1.00 31.83 101 GLU A CA 1
ATOM 786 C C . GLU A 1 101 ? -6.027 -10.184 -6.558 1.00 31.83 101 GLU A C 1
ATOM 788 O O . GLU A 1 101 ? -6.836 -10.761 -7.286 1.00 31.83 101 GLU A O 1
ATOM 793 N N . PHE A 1 102 ? -5.803 -8.869 -6.664 1.00 30.97 102 PHE A N 1
ATOM 794 C CA . PHE A 1 102 ? -6.456 -8.018 -7.666 1.00 30.97 102 PHE A CA 1
ATOM 795 C C . PHE A 1 102 ? -6.067 -8.410 -9.106 1.00 30.97 102 PHE A C 1
ATOM 797 O O . PHE A 1 102 ? -6.922 -8.500 -9.992 1.00 30.97 102 PHE A O 1
ATOM 804 N N . PHE A 1 103 ? -4.791 -8.727 -9.344 1.00 37.59 103 PHE A N 1
ATOM 805 C CA . PHE A 1 103 ? -4.312 -9.242 -10.632 1.00 37.59 103 PHE A CA 1
ATOM 806 C C . PHE A 1 103 ? -4.791 -10.670 -10.933 1.00 37.59 103 PHE A C 1
ATOM 808 O O . PHE A 1 103 ? -5.112 -10.980 -12.079 1.00 37.59 103 PHE A O 1
ATOM 815 N N . SER A 1 104 ? -4.897 -11.531 -9.920 1.00 34.47 104 SER A N 1
ATOM 816 C CA . SER A 1 104 ? -5.406 -12.899 -10.072 1.00 34.47 104 SER A CA 1
ATOM 817 C C . SER A 1 104 ? -6.907 -12.917 -10.391 1.00 34.47 104 SER A C 1
ATOM 819 O O . SER A 1 104 ? -7.340 -13.565 -11.344 1.00 34.47 104 SER A O 1
ATOM 821 N N . ARG A 1 105 ? -7.719 -12.122 -9.678 1.00 31.42 105 ARG A N 1
ATOM 822 C CA . ARG A 1 105 ? -9.178 -12.054 -9.896 1.00 31.42 105 ARG A CA 1
ATOM 823 C C . ARG A 1 105 ? -9.572 -11.389 -11.218 1.00 31.42 105 ARG A C 1
ATOM 825 O O . ARG A 1 105 ? -10.648 -11.676 -11.735 1.00 31.42 105 ARG A O 1
ATOM 832 N N . SER A 1 106 ? -8.721 -10.539 -11.793 1.00 36.66 106 SER A N 1
ATOM 833 C CA . SER A 1 106 ? -8.977 -9.907 -13.098 1.00 36.66 106 SER A CA 1
ATOM 834 C C . SER A 1 106 ? -8.699 -10.819 -14.304 1.00 36.66 106 SER A C 1
ATOM 836 O O . SER A 1 106 ? -9.142 -10.498 -15.405 1.00 36.66 106 SER A O 1
ATOM 838 N N . ARG A 1 107 ? -8.067 -11.991 -14.115 1.00 39.09 107 ARG A N 1
ATOM 839 C CA . ARG A 1 107 ? -7.947 -13.041 -15.151 1.00 39.09 107 ARG A CA 1
ATOM 840 C C . ARG A 1 107 ? -9.182 -13.949 -15.282 1.00 39.09 107 ARG A C 1
ATOM 842 O O . ARG A 1 107 ? -9.246 -14.700 -16.245 1.00 39.09 107 ARG A O 1
ATOM 849 N N . LEU A 1 108 ? -10.162 -13.874 -14.374 1.00 34.81 108 LEU A N 1
ATOM 850 C CA . LEU A 1 108 ? -11.338 -14.770 -14.335 1.00 34.81 108 LEU A CA 1
ATOM 851 C C . LEU A 1 108 ? -12.623 -14.187 -14.960 1.00 34.81 108 LEU A C 1
ATOM 853 O O . LEU A 1 108 ? -13.714 -14.697 -14.727 1.00 34.81 108 LEU A O 1
ATOM 857 N N . ARG A 1 109 ? -12.523 -13.120 -15.760 1.00 31.86 109 ARG A N 1
ATOM 858 C CA . ARG A 1 109 ? -13.644 -12.614 -16.574 1.00 31.86 109 ARG A CA 1
ATOM 859 C C . ARG A 1 109 ? -13.246 -12.523 -18.046 1.00 31.86 109 ARG A C 1
ATOM 861 O O . ARG A 1 109 ? -13.045 -11.426 -18.562 1.00 31.86 109 ARG A O 1
ATOM 868 N N . ARG A 1 110 ? -13.121 -13.677 -18.695 1.00 36.59 110 ARG A N 1
ATOM 869 C CA . ARG A 1 110 ? -13.427 -13.903 -20.113 1.00 36.59 110 ARG A CA 1
ATOM 870 C C . ARG A 1 110 ? -13.940 -15.322 -20.266 1.00 36.59 110 ARG A C 1
ATOM 872 O O . ARG A 1 110 ? -13.402 -16.190 -19.547 1.00 36.59 110 ARG A O 1
#

Foldseek 3Di:
DDPLVPDAPCNVPVDFFPDKDKDFDKDWPDDVPCVVVPDDTRMDGDPDMDIDGHHDDPAQKDWDDDSVDDDDIDIDGNVGDDDDDDPCVPNPVVVVVVVSVVVVVVVPDD

pLDDT: mean 72.48, std 23.32, range [30.97, 95.88]

Radius of gyration: 16.74 Å; Cα contacts (8 Å, |Δi|>4): 109; chains: 1; bounding box: 33×36×43 Å

Mean predicted aligned error: 11.69 Å

Sequence (110 aa):
MARHMSRSFDHLFGRAPSVTASAPGRVNLIGEHTDYNGGYVLPTAIPQRTHVELARRDDDRVRAASANVGSAVFEYRLGGEQRREPLLHHAVQRPLRTTAEFFSRSRLRR

Secondary structure (DSSP, 8-state):
--------HHHHHSS--SEEEEEEEEEEEE-TTTGGGT---EEEEEEEEEEEEE---SSSEEEEEETTEEEEEEEEETT-----STTHHHHTHHHHHHHHHHHHHTTS--